Protein AF-A0A352XVB6-F1 (afdb_monomer_lite)

Radius of gyration: 18.75 Å; chains: 1; bounding box: 50×29×61 Å

Sequence (174 aa):
WRYYAEIPQTPYGTTSLSALDHIRHLFYKETRVEVLGLPGGLDIWLFRDTEKLVEWAVSARDDYNPQGTNANQMRILFMSILDYLDGAPNVHLDVPNGPTYADKTSSKVALLSVDPAQQQGTELANNPPGYLDHVPLHLNGVIKAPDATPEMRKIAAHIIDELNNSSKWLKEAR

pLDDT: mean 86.87, std 14.23, range [38.25, 98.56]

Secondary structure (DSSP, 8-state):
---------S-STTTS--HHHHHHHHHT--HHHHTTT--S-HHHHHHHHHHHHHHHHHHHHHT--TT---HHHHHHHHHHHHHHHS-TTTGGGTSTTPPP-S-TTGGGS-SSPPPGGG--S--TTTSPPPHHHHHHHHHHHHHH-TT--HHHHHHHHHHHHHHHHHHHHHHHH-

Structure (mmCIF, N/CA/C/O backbone):
data_AF-A0A352XVB6-F1
#
_entry.id   AF-A0A352XVB6-F1
#
loop_
_atom_site.group_PDB
_atom_site.id
_atom_site.type_symbol
_atom_site.label_atom_id
_atom_site.label_alt_id
_atom_site.label_comp_id
_atom_site.label_asym_id
_atom_site.label_entity_id
_atom_site.label_seq_id
_atom_site.pdbx_PDB_ins_code
_atom_site.Cartn_x
_atom_site.Cartn_y
_atom_site.Cartn_z
_atom_site.occupancy
_atom_site.B_iso_or_equiv
_atom_site.auth_seq_id
_atom_site.auth_comp_id
_atom_site.auth_asym_id
_atom_site.auth_atom_id
_atom_site.pdbx_PDB_model_num
ATOM 1 N N . TRP A 1 1 ? 3.285 7.828 39.007 1.00 47.78 1 TRP A N 1
ATOM 2 C CA . TRP A 1 1 ? 2.246 7.533 38.005 1.00 47.78 1 TRP A CA 1
ATOM 3 C C . TRP A 1 1 ? 2.481 6.104 37.532 1.00 47.78 1 TRP A C 1
ATOM 5 O O . TRP A 1 1 ? 3.597 5.795 37.143 1.00 47.78 1 TRP A O 1
ATOM 15 N N . ARG A 1 2 ? 1.511 5.195 37.685 1.00 38.25 2 ARG A N 1
ATOM 16 C CA . ARG A 1 2 ? 1.589 3.858 37.075 1.00 38.25 2 ARG A CA 1
ATOM 17 C C . ARG A 1 2 ? 0.747 3.920 35.812 1.00 38.25 2 ARG A C 1
ATOM 19 O O . ARG A 1 2 ? -0.444 4.193 35.900 1.00 38.25 2 ARG A O 1
ATOM 26 N N . TYR A 1 3 ? 1.391 3.763 34.664 1.00 39.78 3 TYR A N 1
ATOM 27 C CA . TYR A 1 3 ? 0.713 3.682 33.380 1.00 39.78 3 TYR A CA 1
ATOM 28 C C . TYR A 1 3 ? -0.066 2.361 33.365 1.00 39.78 3 TYR A C 1
ATOM 30 O O . TYR A 1 3 ? 0.535 1.290 33.343 1.00 39.78 3 TYR A O 1
ATOM 38 N N . TYR A 1 4 ? -1.388 2.435 33.498 1.00 45.59 4 TYR A N 1
ATOM 39 C CA . TYR A 1 4 ? -2.275 1.290 33.333 1.00 45.59 4 TYR A CA 1
ATOM 40 C C . TYR A 1 4 ? -2.768 1.320 31.889 1.00 45.59 4 TYR A C 1
ATOM 42 O O . TYR A 1 4 ? -3.632 2.120 31.545 1.00 45.59 4 TYR A O 1
ATOM 50 N N . ALA A 1 5 ? -2.148 0.510 31.035 1.00 53.84 5 ALA A N 1
ATOM 51 C CA . ALA A 1 5 ? -2.620 0.264 29.681 1.00 53.84 5 ALA A CA 1
ATOM 52 C C . ALA A 1 5 ? -3.276 -1.118 29.672 1.00 53.84 5 ALA A C 1
ATOM 54 O O . ALA A 1 5 ? -2.617 -2.125 29.434 1.00 53.84 5 ALA A O 1
ATOM 55 N N . GLU A 1 6 ? -4.565 -1.174 29.993 1.00 56.84 6 GLU A N 1
ATOM 56 C CA . GLU A 1 6 ? -5.370 -2.350 29.679 1.00 56.84 6 GLU A CA 1
ATOM 57 C C . GLU A 1 6 ? -6.013 -2.103 28.323 1.00 56.84 6 GLU A C 1
ATOM 59 O O . GLU A 1 6 ? -6.775 -1.154 28.144 1.00 56.84 6 GLU A O 1
ATOM 64 N N . ILE A 1 7 ? -5.637 -2.924 27.346 1.00 57.59 7 ILE A N 1
ATOM 65 C CA . ILE A 1 7 ? -6.259 -2.899 26.031 1.00 57.59 7 ILE A CA 1
ATOM 66 C C . ILE A 1 7 ? -7.478 -3.830 26.111 1.00 57.59 7 ILE A C 1
ATOM 68 O O . ILE A 1 7 ? -7.277 -5.031 26.337 1.00 57.59 7 ILE A O 1
ATOM 72 N N . PRO A 1 8 ? -8.714 -3.319 25.954 1.00 54.12 8 PRO A N 1
ATOM 73 C CA . PRO A 1 8 ? -9.925 -4.127 26.060 1.00 54.12 8 PRO A CA 1
ATOM 74 C C . PRO A 1 8 ? -9.856 -5.345 25.133 1.00 54.12 8 PRO A C 1
ATOM 76 O O . PRO A 1 8 ? -9.646 -5.208 23.933 1.00 54.12 8 PRO A O 1
ATOM 79 N N . GLN A 1 9 ? -9.986 -6.551 25.692 1.00 60.88 9 GLN A N 1
ATOM 80 C CA . GLN A 1 9 ? -9.955 -7.803 24.918 1.00 60.88 9 GLN A CA 1
ATOM 81 C C . GLN A 1 9 ? -11.340 -8.224 24.412 1.00 60.88 9 GLN A C 1
ATOM 83 O O . GLN A 1 9 ? -11.444 -9.135 23.594 1.00 60.88 9 GLN A O 1
ATOM 88 N N . THR A 1 10 ? -12.403 -7.601 24.920 1.00 56.62 10 THR A N 1
ATOM 89 C CA . THR A 1 10 ? -13.786 -7.907 24.560 1.00 56.62 10 THR A CA 1
ATOM 90 C C . THR A 1 10 ? -14.202 -7.141 23.301 1.00 56.62 10 THR A C 1
ATOM 92 O O . THR A 1 10 ? -14.184 -5.909 23.321 1.00 56.62 10 THR A O 1
ATOM 95 N N . PRO A 1 11 ? -14.634 -7.836 22.230 1.00 55.09 11 PRO A N 1
ATOM 96 C CA . PRO A 1 11 ? -15.257 -7.198 21.074 1.00 55.09 11 PRO A CA 1
ATOM 97 C C . PRO A 1 11 ? -16.447 -6.331 21.506 1.00 55.09 11 PRO A C 1
ATOM 99 O O . PRO A 1 11 ? -17.237 -6.738 22.366 1.00 55.09 11 PRO A O 1
ATOM 102 N N . TYR A 1 12 ? -16.593 -5.141 20.921 1.00 48.66 12 TYR A N 1
ATOM 103 C CA . TYR A 1 12 ? -17.730 -4.272 21.217 1.00 48.66 12 TYR A CA 1
ATOM 104 C C . TYR A 1 12 ? -18.937 -4.648 20.349 1.00 48.66 12 TYR A C 1
ATOM 106 O O . TYR A 1 12 ? -19.027 -4.284 19.177 1.00 48.66 12 TYR A O 1
ATOM 114 N N . GLY A 1 13 ? -19.900 -5.349 20.949 1.00 53.19 13 GLY A N 1
ATOM 115 C CA . GLY A 1 13 ? -21.144 -5.732 20.278 1.00 53.19 13 GLY A CA 1
ATOM 116 C C . GLY A 1 13 ? -20.956 -6.791 19.186 1.00 53.19 13 GLY A C 1
ATOM 117 O O . GLY A 1 13 ? -19.868 -7.304 18.949 1.00 53.19 13 GLY A O 1
ATOM 118 N N . THR A 1 14 ? -22.054 -7.168 18.534 1.00 54.41 14 THR A N 1
ATOM 119 C CA . THR A 1 14 ? -22.102 -8.317 17.612 1.00 54.41 14 THR A CA 1
ATOM 120 C C . THR A 1 14 ? -21.845 -7.960 16.145 1.00 54.41 14 THR A C 1
ATOM 122 O O . THR A 1 14 ? -21.921 -8.842 15.295 1.00 54.41 14 THR A O 1
ATOM 125 N N . THR A 1 15 ? -21.566 -6.692 15.818 1.00 60.06 15 THR A N 1
ATOM 126 C CA . THR A 1 15 ? -21.505 -6.227 14.415 1.00 60.06 15 THR A CA 1
ATOM 127 C C . THR A 1 15 ? -20.365 -5.263 14.068 1.00 60.06 15 THR A C 1
ATOM 129 O O . THR A 1 15 ? -20.141 -5.039 12.882 1.00 60.06 15 THR A O 1
ATOM 132 N N . SER A 1 16 ? -19.630 -4.693 15.031 1.00 68.00 16 SER A N 1
ATOM 133 C CA . SER A 1 16 ? -18.541 -3.732 14.761 1.00 68.00 16 SER A CA 1
ATOM 134 C C . SER A 1 16 ? -17.246 -4.126 15.468 1.00 68.00 16 SER A C 1
ATOM 136 O O . SER A 1 16 ? -17.265 -4.417 16.659 1.00 68.00 16 SER A O 1
ATOM 138 N N . LEU A 1 17 ? -16.129 -4.108 14.739 1.00 84.81 17 LEU A N 1
ATOM 139 C CA . LEU A 1 17 ? -14.789 -4.344 15.285 1.00 84.81 17 LEU A CA 1
ATOM 140 C C . LEU A 1 17 ? -14.426 -3.284 16.344 1.00 84.81 17 LEU A C 1
ATOM 142 O O . LEU A 1 17 ? -14.809 -2.118 16.221 1.00 84.81 17 LEU A O 1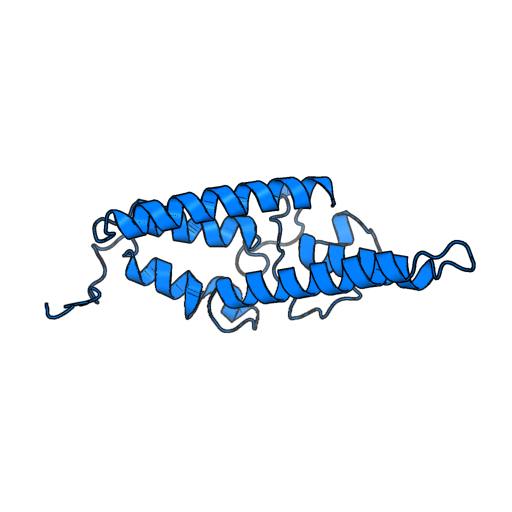
ATOM 146 N N . SER A 1 18 ? -13.683 -3.688 17.378 1.00 89.12 18 SER A N 1
ATOM 147 C CA . SER A 1 18 ? -13.113 -2.759 18.366 1.00 89.12 18 SER A CA 1
ATOM 148 C C . SER A 1 18 ? -11.934 -1.971 17.785 1.00 89.12 18 SER A C 1
ATOM 150 O O . SER A 1 18 ? -11.375 -2.335 16.743 1.00 89.12 18 SER A O 1
ATOM 152 N N . ALA A 1 19 ? -11.492 -0.917 18.481 1.00 90.62 19 ALA A N 1
ATOM 153 C CA . ALA A 1 19 ? -10.259 -0.221 18.117 1.00 90.62 19 ALA A CA 1
ATOM 154 C C . ALA A 1 19 ? -9.062 -1.189 18.092 1.00 90.62 19 ALA A C 1
ATOM 156 O O . ALA A 1 19 ? -8.231 -1.127 17.185 1.00 90.62 19 ALA A O 1
ATOM 157 N N . LEU A 1 20 ? -9.001 -2.121 19.053 1.00 89.44 20 LEU A N 1
ATOM 158 C CA . LEU A 1 20 ? -7.954 -3.139 19.112 1.00 89.44 20 LEU A CA 1
ATOM 159 C C . LEU A 1 20 ? -7.990 -4.081 17.907 1.00 89.44 20 LEU A C 1
ATOM 161 O O . LEU A 1 20 ? -6.937 -4.408 17.365 1.00 89.44 20 LEU A O 1
ATOM 165 N N . ASP A 1 21 ? -9.171 -4.516 17.478 1.00 89.94 21 ASP A N 1
ATOM 166 C CA . ASP A 1 21 ? -9.282 -5.405 16.321 1.00 89.94 21 ASP A CA 1
ATOM 167 C C . ASP A 1 21 ? -8.751 -4.712 15.064 1.00 89.94 21 ASP A C 1
ATOM 169 O O . ASP A 1 21 ? -7.906 -5.268 14.364 1.00 89.94 21 ASP A O 1
ATOM 173 N N . HIS A 1 22 ? -9.132 -3.452 14.830 1.00 93.38 22 HIS A N 1
ATOM 174 C CA . HIS A 1 22 ? -8.572 -2.663 13.731 1.00 93.38 22 HIS A CA 1
ATOM 175 C C . HIS A 1 22 ? -7.045 -2.507 13.825 1.00 93.38 22 HIS A C 1
ATOM 177 O O . HIS A 1 22 ? -6.359 -2.664 12.819 1.00 93.38 22 HIS A O 1
ATOM 183 N N . ILE A 1 23 ? -6.493 -2.265 15.019 1.00 93.94 23 ILE A N 1
ATOM 184 C CA . ILE A 1 23 ? -5.037 -2.192 15.239 1.00 93.94 23 ILE A CA 1
ATOM 185 C C . ILE A 1 23 ? -4.361 -3.548 14.961 1.00 93.94 23 ILE A C 1
ATOM 187 O O . ILE A 1 23 ? -3.272 -3.588 14.393 1.00 93.94 23 ILE A O 1
ATOM 191 N N . ARG A 1 24 ? -4.995 -4.676 15.299 1.00 92.81 24 ARG A N 1
ATOM 192 C CA . ARG A 1 24 ? -4.469 -6.017 14.986 1.00 92.81 24 ARG A CA 1
ATOM 193 C C . ARG A 1 24 ? -4.425 -6.286 13.486 1.00 92.81 24 ARG A C 1
ATOM 195 O O . ARG A 1 24 ? -3.444 -6.861 13.024 1.00 92.81 24 ARG A O 1
ATOM 202 N N . HIS A 1 25 ? -5.431 -5.849 12.736 1.00 93.44 25 HIS A N 1
ATOM 203 C CA . HIS A 1 25 ? -5.405 -5.905 11.273 1.00 93.44 25 HIS A CA 1
ATOM 204 C C . HIS A 1 25 ? -4.253 -5.066 10.695 1.00 93.44 25 HIS A C 1
ATOM 206 O O . HIS A 1 25 ? -3.550 -5.504 9.786 1.00 93.44 25 HIS A O 1
ATOM 212 N N . LEU A 1 26 ? -3.993 -3.893 11.281 1.00 95.94 26 LEU A N 1
ATOM 213 C CA . LEU A 1 26 ? -2.891 -3.032 10.857 1.00 95.94 26 LEU A CA 1
ATOM 214 C C . LEU A 1 26 ? -1.511 -3.642 11.120 1.00 95.94 26 LEU A C 1
ATOM 216 O O . LEU A 1 26 ? -0.693 -3.581 10.216 1.00 95.94 26 LEU A O 1
ATOM 220 N N . PHE A 1 27 ? -1.265 -4.240 12.294 1.00 94.81 27 PHE A N 1
ATOM 221 C CA . PHE A 1 27 ? 0.096 -4.593 12.746 1.00 94.81 27 PHE A CA 1
ATOM 222 C C . PHE A 1 27 ? 0.394 -6.090 12.920 1.00 94.81 27 PHE A C 1
ATOM 224 O O . PHE A 1 27 ? 1.555 -6.482 13.005 1.00 94.81 27 PHE A O 1
ATOM 231 N N . TYR A 1 28 ? -0.623 -6.944 13.059 1.00 90.50 28 TYR A N 1
ATOM 232 C CA . TYR A 1 28 ? -0.426 -8.349 13.440 1.00 90.50 28 TYR A CA 1
ATOM 233 C C . TYR A 1 28 ? -0.891 -9.331 12.373 1.00 90.50 28 TYR A C 1
ATOM 235 O O . TYR A 1 28 ? -0.112 -10.180 11.942 1.00 90.50 28 TYR A O 1
ATOM 243 N N . LYS A 1 29 ? -2.164 -9.260 11.983 1.00 88.06 29 LYS A N 1
ATOM 244 C CA . LYS A 1 29 ? -2.762 -10.230 11.069 1.00 88.06 29 LYS A CA 1
ATOM 245 C C . LYS A 1 29 ? -3.937 -9.615 10.335 1.00 88.06 29 LYS A C 1
ATOM 247 O O . LYS A 1 29 ? -5.015 -9.460 10.906 1.00 88.06 29 LYS A O 1
ATOM 252 N N . GLU A 1 30 ? -3.731 -9.342 9.054 1.00 90.12 30 GLU A N 1
ATOM 253 C CA . GLU A 1 30 ? -4.810 -9.040 8.126 1.00 90.12 30 GLU A CA 1
ATOM 254 C C . GLU A 1 30 ? -5.198 -10.293 7.334 1.00 90.12 30 GLU A C 1
ATOM 256 O O . GLU A 1 30 ? -4.446 -10.815 6.511 1.00 90.12 30 GLU A O 1
ATOM 261 N N . THR A 1 31 ? -6.422 -10.760 7.563 1.00 84.62 31 THR A N 1
ATOM 262 C CA . THR A 1 31 ? -6.956 -11.983 6.955 1.00 84.62 31 THR A CA 1
ATOM 263 C C . THR A 1 31 ? -7.011 -11.947 5.428 1.00 84.62 31 THR A C 1
ATOM 265 O O . THR A 1 31 ? -6.819 -12.979 4.791 1.00 84.62 31 THR A O 1
ATOM 268 N N . ARG A 1 32 ? -7.240 -10.777 4.822 1.00 81.31 32 ARG A N 1
ATOM 269 C CA . ARG A 1 32 ? -7.372 -10.620 3.366 1.00 81.31 32 ARG A CA 1
ATOM 270 C C . ARG A 1 32 ? -6.049 -10.718 2.617 1.00 81.31 32 ARG A C 1
ATOM 272 O O . ARG A 1 32 ? -6.059 -11.097 1.454 1.00 81.31 32 ARG A O 1
ATOM 279 N N . VAL A 1 33 ? -4.929 -10.380 3.254 1.00 84.12 33 VAL A N 1
ATOM 280 C CA . VAL A 1 33 ? -3.601 -10.489 2.625 1.00 84.12 33 VAL A CA 1
ATOM 281 C C . VAL A 1 33 ? -2.924 -11.812 2.985 1.00 84.12 33 VAL A C 1
ATOM 283 O O . VAL A 1 33 ? -2.245 -12.406 2.151 1.00 84.12 33 VAL A O 1
ATOM 286 N N . GLU A 1 34 ? -3.197 -12.365 4.169 1.00 82.75 34 GLU A N 1
ATOM 287 C CA . GLU A 1 34 ? -2.646 -13.661 4.581 1.00 82.75 34 GLU A CA 1
ATOM 288 C C . GLU A 1 34 ? -3.055 -14.800 3.635 1.00 82.75 34 GLU A C 1
ATOM 290 O O . GLU A 1 34 ? -2.213 -15.620 3.266 1.00 82.75 34 GLU A O 1
ATOM 295 N N . VAL A 1 35 ? -4.312 -14.818 3.168 1.00 82.81 35 VAL A N 1
ATOM 296 C CA . VAL A 1 35 ? -4.794 -15.810 2.183 1.00 82.81 35 VAL A CA 1
ATOM 297 C C . VAL A 1 35 ? -4.048 -15.746 0.845 1.00 82.81 35 VAL A C 1
ATOM 299 O O . VAL A 1 35 ? -4.040 -16.725 0.101 1.00 82.81 35 VAL A O 1
ATOM 302 N N . LEU A 1 36 ? -3.362 -14.635 0.558 1.00 85.88 36 LEU A N 1
ATOM 303 C CA . LEU A 1 36 ? -2.536 -14.445 -0.638 1.00 85.88 36 LEU A CA 1
ATOM 304 C C . LEU A 1 36 ? -1.082 -14.904 -0.446 1.00 85.88 36 LEU A C 1
ATOM 306 O O . LEU A 1 36 ? -0.284 -14.837 -1.389 1.00 85.88 36 LEU A O 1
ATOM 310 N N . GLY A 1 37 ? -0.740 -15.407 0.745 1.00 88.81 37 GLY A N 1
ATOM 311 C CA . GLY A 1 37 ? 0.622 -15.767 1.135 1.00 88.81 37 GLY A CA 1
ATOM 312 C C . GLY A 1 37 ? 1.427 -14.590 1.688 1.00 88.81 37 GLY A C 1
ATOM 313 O O . GLY A 1 37 ? 2.653 -14.666 1.718 1.00 88.81 37 GLY A O 1
ATOM 314 N N . LEU A 1 38 ? 0.754 -13.517 2.117 1.00 91.44 38 LEU A N 1
ATOM 315 C CA . LEU A 1 38 ? 1.363 -12.311 2.676 1.00 91.44 38 LEU A CA 1
ATOM 316 C C . LEU A 1 38 ? 1.089 -12.253 4.189 1.00 91.44 38 LEU A C 1
ATOM 318 O O 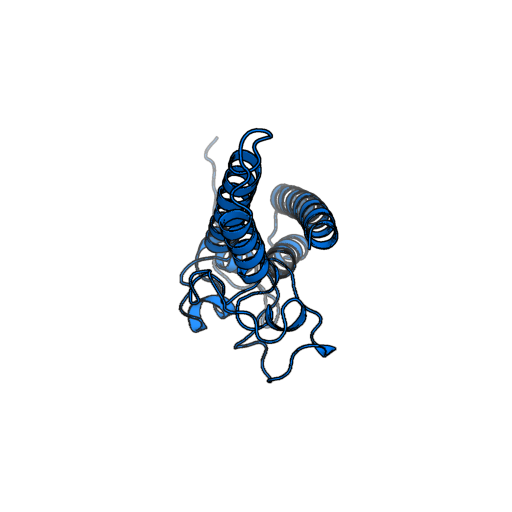. LEU A 1 38 ? 0.109 -11.645 4.615 1.00 91.44 38 LEU A O 1
ATOM 322 N N . PRO A 1 39 ? 1.890 -12.931 5.033 1.00 92.06 39 PRO A N 1
ATOM 323 C CA . PRO A 1 39 ? 1.649 -12.960 6.473 1.00 92.06 39 PRO A CA 1
ATOM 324 C C . PRO A 1 39 ? 1.875 -11.590 7.122 1.00 92.06 39 PRO A C 1
ATOM 326 O O . PRO A 1 39 ? 2.704 -10.805 6.660 1.00 92.06 39 PRO A O 1
ATOM 329 N N . GLY A 1 40 ? 1.204 -11.349 8.249 1.00 92.06 40 GLY A N 1
ATOM 330 C CA . GLY A 1 40 ? 1.385 -10.149 9.066 1.00 92.06 40 GLY A CA 1
ATOM 331 C C . GLY A 1 40 ? 0.247 -9.134 8.951 1.00 92.06 40 GLY A C 1
ATOM 332 O O . GLY A 1 40 ? -0.836 -9.437 8.441 1.00 92.06 40 GLY A O 1
ATOM 333 N N . GLY A 1 41 ? 0.493 -7.936 9.479 1.00 93.94 41 GLY A N 1
ATOM 334 C CA . GLY A 1 41 ? -0.383 -6.780 9.328 1.00 93.94 41 GLY A CA 1
ATOM 335 C C . GLY A 1 41 ? -0.204 -6.070 7.986 1.00 93.94 41 GLY A C 1
ATOM 336 O O . GLY A 1 41 ? 0.726 -6.347 7.223 1.00 93.94 41 GLY A O 1
ATOM 337 N N . LEU A 1 42 ? -1.111 -5.138 7.703 1.00 96.31 42 LEU A N 1
ATOM 338 C CA . LEU A 1 42 ? -1.038 -4.274 6.523 1.00 96.31 42 LEU A CA 1
ATOM 339 C C . LEU A 1 42 ? 0.194 -3.353 6.524 1.00 96.31 42 LEU A C 1
ATOM 341 O O . LEU A 1 42 ? 0.691 -3.012 5.453 1.00 96.31 42 LEU A O 1
ATOM 345 N N . ASP A 1 43 ? 0.688 -2.956 7.698 1.00 95.88 43 ASP A N 1
ATOM 346 C CA . ASP A 1 43 ? 1.820 -2.038 7.850 1.00 95.88 43 ASP A CA 1
ATOM 347 C C . ASP A 1 43 ? 3.121 -2.594 7.254 1.00 95.88 43 ASP A C 1
ATOM 349 O O . ASP A 1 43 ? 3.843 -1.873 6.567 1.00 95.88 43 ASP A O 1
ATOM 353 N N . ILE A 1 44 ? 3.388 -3.887 7.461 1.00 95.62 44 ILE A N 1
ATOM 354 C CA . ILE A 1 44 ? 4.587 -4.575 6.974 1.00 95.62 44 ILE A CA 1
ATOM 355 C C . ILE A 1 44 ? 4.673 -4.484 5.453 1.00 95.62 44 ILE A C 1
ATOM 357 O O . ILE A 1 44 ? 5.740 -4.200 4.908 1.00 95.62 44 ILE A O 1
ATOM 361 N N . TRP A 1 45 ? 3.560 -4.739 4.770 1.00 95.62 45 TRP A N 1
ATOM 362 C CA . TRP A 1 45 ? 3.526 -4.775 3.313 1.00 95.62 45 TRP A CA 1
ATOM 363 C C . TRP A 1 45 ? 3.480 -3.379 2.712 1.00 95.62 45 TRP A C 1
ATOM 365 O O . TRP A 1 45 ? 4.278 -3.092 1.829 1.00 95.62 45 TRP A O 1
ATOM 375 N N . LEU A 1 46 ? 2.685 -2.462 3.277 1.00 96.69 46 LEU A N 1
ATOM 376 C CA . LEU A 1 46 ? 2.737 -1.053 2.883 1.00 96.69 46 LEU A CA 1
ATOM 377 C C . LEU A 1 46 ? 4.171 -0.501 2.969 1.00 96.69 46 LEU A C 1
ATOM 379 O O . LEU A 1 46 ? 4.633 0.169 2.045 1.00 96.69 46 LEU A O 1
ATOM 383 N N . PHE A 1 47 ? 4.888 -0.800 4.057 1.00 96.44 47 PHE A N 1
ATOM 384 C CA . PHE A 1 47 ? 6.271 -0.364 4.240 1.00 96.44 47 PHE A CA 1
ATOM 385 C C . PHE A 1 47 ? 7.222 -0.995 3.215 1.00 96.44 47 PHE A C 1
ATOM 387 O O . PHE A 1 47 ? 7.952 -0.270 2.543 1.00 96.44 47 PHE A O 1
ATOM 394 N N . ARG A 1 48 ? 7.200 -2.327 3.064 1.00 96.00 48 ARG A N 1
ATOM 395 C CA . ARG A 1 48 ? 8.088 -3.055 2.136 1.00 96.00 48 ARG A CA 1
ATOM 396 C C . ARG A 1 48 ? 7.886 -2.643 0.684 1.00 96.00 48 ARG A C 1
ATOM 398 O O . ARG A 1 48 ? 8.857 -2.469 -0.048 1.00 96.00 48 ARG A O 1
ATOM 405 N N . ASP A 1 49 ? 6.640 -2.468 0.276 1.00 96.06 49 ASP A N 1
ATOM 406 C CA . ASP A 1 49 ? 6.293 -2.094 -1.089 1.00 96.06 49 ASP A CA 1
ATOM 407 C C . ASP A 1 49 ? 6.748 -0.660 -1.374 1.00 96.06 49 ASP A C 1
ATOM 409 O O . ASP A 1 49 ? 7.370 -0.387 -2.400 1.00 96.06 49 ASP A O 1
ATOM 413 N N . THR A 1 50 ? 6.544 0.246 -0.412 1.00 96.19 50 THR A N 1
ATOM 414 C CA . THR A 1 50 ? 7.058 1.621 -0.493 1.00 96.19 50 THR A CA 1
ATOM 415 C C . THR A 1 50 ? 8.588 1.647 -0.566 1.00 96.19 50 THR A C 1
ATOM 417 O O . THR A 1 50 ? 9.152 2.401 -1.358 1.00 96.19 50 THR A O 1
ATOM 420 N N . GLU A 1 51 ? 9.278 0.809 0.215 1.00 97.12 51 GLU A N 1
ATOM 421 C CA . GLU A 1 51 ? 10.740 0.682 0.177 1.00 97.12 51 GLU A CA 1
ATOM 422 C C . GLU A 1 51 ? 11.229 0.254 -1.215 1.00 97.12 51 GLU A C 1
ATOM 424 O O . GLU A 1 51 ? 12.167 0.854 -1.745 1.00 97.12 51 GLU A O 1
ATOM 429 N N . LYS A 1 52 ? 10.549 -0.706 -1.858 1.00 96.69 52 LYS A N 1
ATOM 430 C CA . LYS A 1 52 ? 10.874 -1.140 -3.227 1.00 96.69 52 LYS A CA 1
ATOM 431 C C . LYS A 1 52 ? 10.656 -0.064 -4.276 1.00 96.69 52 LYS A C 1
ATOM 433 O O . LYS A 1 52 ? 11.516 0.119 -5.139 1.00 96.69 52 LYS A O 1
ATOM 438 N N . LEU A 1 53 ? 9.567 0.694 -4.176 1.00 96.31 53 LEU A N 1
ATOM 439 C CA . LEU A 1 53 ? 9.337 1.844 -5.048 1.00 96.31 53 LEU A CA 1
ATOM 440 C C . LEU A 1 53 ? 10.475 2.863 -4.948 1.00 96.31 53 LEU A C 1
ATOM 442 O O . LEU A 1 53 ? 10.989 3.309 -5.974 1.00 96.31 53 LEU A O 1
ATOM 446 N N . VAL A 1 54 ? 10.894 3.209 -3.728 1.00 96.88 54 VAL A N 1
ATOM 447 C CA . VAL A 1 54 ? 11.988 4.166 -3.507 1.00 96.88 54 VAL A CA 1
ATOM 448 C C . VAL A 1 54 ? 13.315 3.617 -4.031 1.00 96.88 54 VAL A C 1
ATOM 450 O O . VAL A 1 54 ? 14.029 4.339 -4.726 1.00 96.88 54 VAL A O 1
ATOM 453 N N . GLU A 1 55 ? 13.633 2.349 -3.755 1.00 97.31 55 GLU A N 1
ATOM 454 C CA . GLU A 1 55 ? 14.842 1.672 -4.243 1.00 97.31 55 GLU A CA 1
ATOM 455 C C . GLU A 1 55 ? 14.957 1.763 -5.772 1.00 97.31 55 GLU A C 1
ATOM 457 O O . GLU A 1 55 ? 15.989 2.180 -6.310 1.00 97.31 55 GLU A O 1
ATOM 462 N N . TRP A 1 56 ? 13.884 1.424 -6.487 1.00 97.12 56 TRP A N 1
ATOM 463 C CA . TRP A 1 56 ? 13.883 1.420 -7.947 1.00 97.12 56 TRP A CA 1
ATOM 464 C C . TRP A 1 56 ? 13.796 2.811 -8.555 1.00 97.12 56 TRP A C 1
ATOM 466 O O . TRP A 1 56 ? 14.452 3.054 -9.566 1.00 97.12 56 TRP A O 1
ATOM 476 N N . ALA A 1 57 ? 13.065 3.741 -7.940 1.00 96.00 57 ALA A N 1
ATOM 477 C CA . ALA A 1 57 ? 13.019 5.125 -8.400 1.00 96.00 57 ALA A CA 1
ATOM 478 C C . ALA A 1 57 ? 14.396 5.797 -8.287 1.00 96.00 57 ALA A C 1
ATOM 48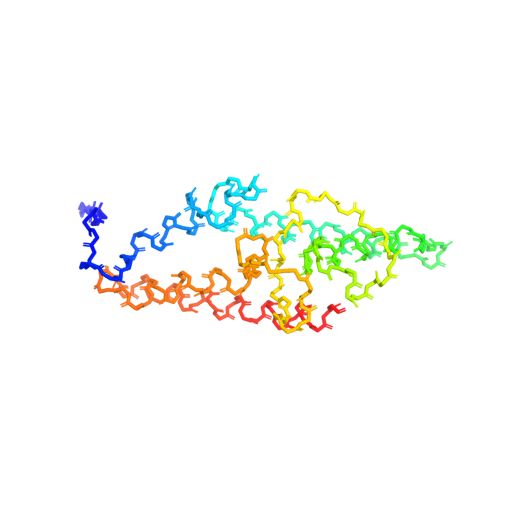0 O O . ALA A 1 57 ? 14.839 6.471 -9.219 1.00 96.00 57 ALA A O 1
ATOM 481 N N . VAL A 1 58 ? 15.102 5.573 -7.173 1.00 96.12 58 VAL A N 1
ATOM 482 C CA . VAL A 1 58 ? 16.478 6.051 -6.979 1.00 96.12 58 VAL A CA 1
ATOM 483 C C . VAL A 1 58 ? 17.419 5.400 -7.988 1.00 96.12 58 VAL A C 1
ATOM 485 O O . VAL A 1 58 ? 18.162 6.111 -8.657 1.00 96.12 58 VAL A O 1
ATOM 488 N N . SER A 1 59 ? 17.333 4.080 -8.164 1.00 95.75 59 SER A N 1
ATOM 489 C CA . SER A 1 59 ? 18.173 3.362 -9.129 1.00 95.75 59 SER A CA 1
ATOM 490 C C . SER A 1 59 ? 17.947 3.852 -10.565 1.00 95.75 59 SER A C 1
ATOM 492 O O . SER A 1 59 ? 18.904 4.112 -11.286 1.00 95.75 59 SER A O 1
ATOM 494 N N . ALA A 1 60 ? 16.690 4.061 -10.974 1.00 94.50 60 ALA A N 1
ATOM 495 C CA . ALA A 1 60 ? 16.353 4.535 -12.316 1.00 94.50 60 ALA A CA 1
ATOM 496 C C . ALA A 1 60 ? 16.835 5.971 -12.557 1.00 94.50 60 ALA A C 1
ATOM 498 O O . ALA A 1 60 ? 17.287 6.298 -13.653 1.00 94.50 60 ALA A O 1
ATOM 499 N N . ARG A 1 61 ? 16.756 6.829 -11.532 1.00 93.00 61 ARG A N 1
ATOM 500 C CA . ARG A 1 61 ? 17.326 8.180 -11.576 1.00 93.00 61 ARG A CA 1
ATOM 501 C C . ARG A 1 61 ? 18.843 8.130 -11.734 1.00 93.00 61 ARG A C 1
ATOM 503 O O . ARG A 1 61 ? 19.384 8.900 -12.519 1.00 93.00 61 ARG A O 1
ATOM 510 N N . ASP A 1 62 ? 19.517 7.257 -10.996 1.00 91.62 62 ASP A N 1
ATOM 511 C CA . ASP A 1 62 ? 20.979 7.174 -11.004 1.00 91.62 62 ASP A CA 1
ATOM 512 C C . ASP A 1 62 ? 21.515 6.536 -12.309 1.00 91.62 62 ASP A C 1
ATOM 514 O O . ASP A 1 62 ? 22.612 6.876 -12.752 1.00 91.62 62 ASP A O 1
ATOM 518 N N . ASP A 1 63 ? 20.713 5.701 -12.985 1.00 90.31 63 ASP A N 1
ATOM 519 C CA . ASP A 1 63 ? 20.986 5.169 -14.334 1.00 90.31 63 ASP A CA 1
ATOM 520 C C . ASP A 1 63 ? 20.859 6.219 -15.459 1.00 90.31 63 ASP A C 1
ATOM 522 O O . ASP A 1 63 ? 21.308 5.993 -16.594 1.00 90.31 63 ASP A O 1
ATOM 526 N N . TYR A 1 64 ? 20.258 7.378 -15.173 1.00 89.62 64 TYR A N 1
ATOM 527 C CA . TYR A 1 64 ? 20.211 8.500 -16.101 1.00 89.62 64 TYR A CA 1
ATOM 528 C C . TYR A 1 64 ? 21.515 9.307 -16.037 1.00 89.62 64 TYR A C 1
ATOM 530 O O . TYR A 1 64 ? 21.783 10.047 -15.090 1.00 89.62 64 TYR A O 1
ATOM 538 N N . ASN A 1 65 ? 22.321 9.209 -17.095 1.00 84.19 65 ASN A N 1
ATOM 539 C CA . ASN A 1 65 ? 23.580 9.938 -17.231 1.00 84.19 65 ASN A CA 1
ATOM 540 C C . ASN A 1 65 ? 23.725 10.513 -18.655 1.00 84.19 65 ASN A C 1
ATOM 542 O O . ASN A 1 65 ? 23.571 9.762 -19.628 1.00 84.19 65 ASN A O 1
ATOM 546 N N . PRO A 1 66 ? 24.101 11.803 -18.807 1.00 76.00 66 PRO A N 1
ATOM 547 C CA . PRO A 1 66 ? 24.425 12.415 -20.100 1.00 76.00 66 PRO A CA 1
ATOM 548 C C . PRO A 1 66 ? 25.479 11.673 -20.936 1.00 76.00 66 PRO A C 1
ATOM 550 O O . PRO A 1 66 ? 25.517 11.833 -22.152 1.00 76.00 66 PRO A O 1
ATOM 553 N N . GLN A 1 67 ? 26.349 10.880 -20.304 1.00 79.88 67 GLN A N 1
ATOM 554 C CA . GLN A 1 67 ? 27.432 10.147 -20.972 1.00 79.88 67 GLN A CA 1
ATOM 555 C C . GLN A 1 67 ? 27.026 8.745 -21.458 1.00 79.88 67 GLN A C 1
ATOM 557 O O . GLN A 1 67 ? 27.791 8.100 -22.172 1.00 79.88 67 GLN A O 1
ATOM 562 N N . GLY A 1 68 ? 25.834 8.272 -21.090 1.00 76.69 68 GLY A N 1
ATOM 563 C CA . GLY A 1 68 ? 25.322 6.958 -21.470 1.00 76.69 68 GLY A CA 1
ATOM 564 C C . GLY A 1 68 ? 24.197 6.526 -20.539 1.00 76.69 68 GLY A C 1
ATOM 565 O O . GLY A 1 68 ? 24.451 6.111 -19.415 1.00 76.69 68 GLY A O 1
ATOM 566 N N . THR A 1 69 ? 22.955 6.634 -21.008 1.00 88.31 69 THR A N 1
ATOM 567 C CA . THR A 1 69 ? 21.760 6.210 -20.265 1.00 88.31 69 THR A CA 1
ATOM 568 C C . THR A 1 69 ? 21.469 4.734 -20.531 1.00 88.31 69 THR A C 1
ATOM 570 O O . THR A 1 69 ? 21.336 4.333 -21.691 1.00 88.31 69 THR A O 1
ATOM 573 N N . ASN A 1 70 ? 21.309 3.925 -19.480 1.00 90.75 70 ASN A N 1
ATOM 574 C CA . ASN A 1 70 ? 20.860 2.538 -19.624 1.00 90.75 70 ASN A CA 1
ATOM 575 C C . ASN A 1 70 ? 19.326 2.466 -19.709 1.00 90.75 70 ASN A C 1
ATOM 577 O O . ASN A 1 70 ? 18.638 2.058 -18.775 1.00 90.75 70 ASN A O 1
ATOM 581 N N . ALA A 1 71 ? 18.783 2.863 -20.861 1.00 91.94 71 ALA A N 1
ATOM 582 C CA . ALA A 1 71 ? 17.337 2.965 -21.070 1.00 91.94 71 ALA A CA 1
ATOM 583 C C . ALA A 1 71 ? 16.587 1.636 -20.854 1.00 91.94 71 ALA A C 1
ATOM 585 O O . ALA A 1 71 ? 15.442 1.636 -20.401 1.00 91.94 71 ALA A O 1
ATOM 586 N N . ASN A 1 72 ? 17.230 0.498 -21.141 1.00 93.31 72 ASN A N 1
ATOM 587 C CA . ASN A 1 72 ? 16.632 -0.817 -20.913 1.00 93.31 72 ASN A CA 1
ATOM 588 C C . ASN A 1 72 ? 16.457 -1.105 -19.420 1.00 93.31 72 ASN A C 1
ATOM 590 O O . ASN A 1 72 ? 15.392 -1.568 -19.017 1.00 93.31 72 ASN A O 1
ATOM 594 N N . GLN A 1 73 ? 17.474 -0.806 -18.608 1.00 94.62 73 GLN A N 1
ATOM 595 C CA . GLN A 1 73 ? 17.388 -0.983 -17.161 1.00 94.62 73 GLN A CA 1
ATOM 596 C C . GLN A 1 73 ? 16.342 -0.047 -16.553 1.00 94.62 73 GLN A C 1
ATOM 598 O O . GLN A 1 73 ? 15.489 -0.504 -15.797 1.00 94.62 73 GLN A O 1
ATOM 603 N N . MET A 1 74 ? 16.322 1.225 -16.962 1.00 95.75 74 MET A N 1
ATOM 604 C CA . MET A 1 74 ? 15.297 2.175 -16.517 1.00 95.75 74 MET A CA 1
ATOM 605 C C . MET A 1 74 ? 13.884 1.684 -16.844 1.00 95.75 74 MET A C 1
ATOM 607 O O . MET A 1 74 ? 13.011 1.709 -15.983 1.00 95.75 74 MET A O 1
ATOM 611 N N . ARG A 1 75 ? 13.656 1.171 -18.062 1.00 94.31 75 ARG A N 1
ATOM 612 C CA . ARG A 1 75 ? 12.360 0.595 -18.448 1.00 94.31 75 ARG A CA 1
ATOM 613 C C . ARG A 1 75 ? 11.957 -0.564 -17.534 1.00 94.31 75 ARG A C 1
ATOM 615 O O . ARG A 1 75 ? 10.796 -0.638 -17.149 1.00 94.31 75 ARG A O 1
ATOM 622 N N . ILE A 1 76 ? 12.888 -1.462 -17.201 1.00 95.88 76 ILE A N 1
ATOM 623 C CA . ILE A 1 76 ? 12.626 -2.574 -16.274 1.00 95.88 76 ILE A CA 1
ATOM 624 C C . ILE A 1 76 ? 12.245 -2.030 -14.895 1.00 95.88 76 ILE A C 1
ATOM 626 O O . ILE A 1 76 ? 11.237 -2.456 -14.349 1.00 95.88 76 ILE A O 1
ATOM 630 N N . LEU A 1 77 ? 12.992 -1.058 -14.365 1.00 96.94 77 LEU A N 1
ATOM 631 C CA . LEU A 1 77 ? 12.720 -0.457 -13.056 1.00 96.94 77 LEU A CA 1
ATOM 632 C C . LEU A 1 77 ? 11.354 0.242 -13.008 1.00 96.94 77 LEU A C 1
ATOM 634 O O . LEU A 1 77 ? 10.610 0.048 -12.051 1.00 96.94 77 LEU A O 1
ATOM 638 N N . PHE A 1 78 ? 10.981 0.990 -14.051 1.00 95.50 78 PHE A N 1
ATOM 639 C CA . PHE A 1 78 ? 9.656 1.611 -14.136 1.00 95.50 78 PHE A CA 1
ATOM 640 C C . PHE A 1 78 ? 8.530 0.578 -14.222 1.00 95.50 78 PHE A C 1
ATOM 642 O O . PHE A 1 78 ? 7.507 0.736 -13.565 1.00 95.50 78 PHE A O 1
ATOM 649 N N . MET A 1 79 ? 8.720 -0.511 -14.971 1.00 95.69 79 MET A N 1
ATOM 650 C CA . MET A 1 79 ? 7.727 -1.586 -15.016 1.00 95.69 79 MET A CA 1
ATOM 651 C C . MET A 1 79 ? 7.627 -2.346 -13.687 1.00 95.69 79 MET A C 1
ATOM 653 O O . MET A 1 79 ? 6.521 -2.669 -13.274 1.00 95.69 79 MET A O 1
ATOM 657 N N . SER A 1 80 ? 8.736 -2.555 -12.970 1.00 96.75 80 SER A N 1
ATOM 658 C CA . SER A 1 80 ? 8.705 -3.114 -11.612 1.00 96.75 80 SER A CA 1
ATOM 659 C C . SER A 1 80 ? 7.951 -2.208 -10.631 1.00 96.75 80 SER A C 1
ATOM 661 O O . SER A 1 80 ? 7.234 -2.706 -9.766 1.00 96.75 80 SER A O 1
ATOM 663 N N . ILE A 1 81 ? 8.078 -0.882 -10.766 1.00 97.06 81 ILE A N 1
ATOM 664 C CA . ILE A 1 81 ? 7.286 0.085 -9.989 1.00 97.06 81 ILE A CA 1
ATOM 665 C C . ILE A 1 81 ? 5.792 -0.076 -10.301 1.00 97.06 81 ILE A C 1
ATOM 667 O O . ILE A 1 81 ? 4.994 -0.173 -9.370 1.00 97.06 81 ILE A O 1
ATOM 671 N N . LEU A 1 82 ? 5.414 -0.165 -11.582 1.00 95.69 82 LEU A N 1
ATOM 672 C CA . LEU A 1 82 ? 4.021 -0.394 -11.987 1.00 95.69 82 LEU A CA 1
ATOM 673 C C . LEU A 1 82 ? 3.472 -1.726 -11.458 1.00 95.69 82 LEU A C 1
ATOM 675 O O . LEU A 1 82 ? 2.342 -1.764 -10.976 1.00 95.69 82 LEU A O 1
ATOM 679 N N . ASP A 1 83 ? 4.282 -2.790 -11.450 1.00 95.44 83 ASP A N 1
ATOM 680 C CA . ASP A 1 83 ? 3.884 -4.087 -10.891 1.00 95.44 83 ASP A CA 1
ATOM 681 C C . ASP A 1 83 ? 3.448 -3.981 -9.416 1.00 95.44 83 ASP A C 1
ATOM 683 O O . ASP A 1 83 ? 2.591 -4.746 -8.986 1.00 95.44 83 ASP A O 1
ATOM 687 N N . TYR A 1 84 ? 4.014 -3.053 -8.635 1.00 96.25 84 TYR A N 1
ATOM 688 C CA . TYR A 1 84 ? 3.636 -2.808 -7.235 1.00 96.25 84 TYR A CA 1
ATOM 689 C C . TYR A 1 84 ? 2.539 -1.750 -7.077 1.00 96.25 84 TYR A C 1
ATOM 691 O O . TYR A 1 84 ? 1.696 -1.869 -6.187 1.00 96.25 84 TYR A O 1
ATOM 699 N N . LEU A 1 85 ? 2.526 -0.713 -7.920 1.00 95.69 85 LEU A N 1
ATOM 700 C CA . LEU A 1 85 ? 1.475 0.308 -7.885 1.00 95.69 85 LEU A CA 1
ATOM 701 C C . LEU A 1 85 ? 0.106 -0.289 -8.204 1.00 95.69 85 LEU A C 1
ATOM 703 O O . LEU A 1 85 ? -0.845 0.004 -7.483 1.00 95.69 85 LEU A O 1
ATOM 707 N N . ASP A 1 86 ? 0.045 -1.173 -9.199 1.00 92.31 86 ASP A N 1
ATOM 708 C CA . ASP A 1 86 ? -1.195 -1.787 -9.695 1.00 92.31 86 ASP A CA 1
ATOM 709 C C . ASP A 1 86 ? -1.450 -3.174 -9.122 1.00 92.31 86 ASP A C 1
ATOM 711 O O . ASP A 1 86 ? -2.561 -3.710 -9.192 1.00 92.31 86 ASP A O 1
ATOM 715 N N . GLY A 1 87 ? -0.397 -3.776 -8.581 1.00 91.75 87 GLY A N 1
ATOM 716 C CA . GLY A 1 87 ? -0.332 -5.199 -8.330 1.00 91.75 87 GLY A CA 1
ATOM 717 C C . GLY A 1 87 ? -0.114 -5.989 -9.627 1.00 91.75 87 GLY A C 1
ATOM 718 O O . GLY A 1 87 ? -0.692 -5.703 -10.680 1.00 91.75 87 GLY A O 1
ATOM 719 N N . ALA A 1 88 ? 0.665 -7.065 -9.541 1.00 90.12 88 ALA A N 1
ATOM 720 C CA . ALA A 1 88 ? 0.909 -7.996 -10.638 1.00 90.12 88 ALA A CA 1
ATOM 721 C C . ALA A 1 88 ? -0.371 -8.514 -11.328 1.00 90.12 88 ALA A C 1
ATOM 723 O O . ALA A 1 88 ? -0.322 -8.729 -12.542 1.00 90.12 88 ALA A O 1
ATOM 724 N N . PRO A 1 89 ? -1.517 -8.711 -10.638 1.00 87.56 89 PRO A N 1
ATOM 725 C CA . PRO A 1 89 ? -2.759 -9.075 -11.312 1.00 87.56 89 PRO A CA 1
ATOM 726 C C . PRO A 1 89 ? -3.277 -8.006 -12.282 1.00 87.56 89 PRO A C 1
ATOM 728 O O . PRO A 1 89 ? -3.890 -8.369 -13.283 1.00 87.56 89 PRO A O 1
ATOM 731 N N . ASN A 1 90 ? -3.025 -6.716 -12.031 1.00 89.19 90 ASN A N 1
ATOM 732 C CA . ASN A 1 90 ? -3.664 -5.612 -12.757 1.00 89.19 90 ASN A CA 1
ATOM 733 C C . ASN A 1 90 ? -2.704 -4.784 -13.627 1.00 89.19 90 ASN A C 1
ATOM 735 O O . ASN A 1 90 ? -3.178 -4.042 -14.479 1.00 89.19 90 ASN A O 1
ATOM 739 N N . VAL A 1 91 ? -1.381 -4.946 -13.501 1.00 90.62 91 VAL A N 1
ATOM 740 C CA . VAL A 1 91 ? -0.381 -4.177 -14.281 1.00 90.62 91 VAL A CA 1
ATOM 741 C C . VAL A 1 91 ? -0.574 -4.250 -15.806 1.00 90.62 91 VAL A C 1
ATOM 743 O O . VAL A 1 91 ? -0.187 -3.354 -16.556 1.00 90.62 91 VAL A O 1
ATOM 746 N N . HIS A 1 92 ? -1.219 -5.313 -16.294 1.00 89.56 92 HIS A N 1
ATOM 747 C CA . HIS A 1 92 ? -1.542 -5.492 -17.709 1.00 89.56 92 HIS A CA 1
ATOM 748 C C . HIS A 1 92 ? -2.493 -4.418 -18.268 1.00 89.56 92 HIS A C 1
ATOM 750 O O . HIS A 1 92 ? -2.595 -4.291 -19.488 1.00 89.56 92 HIS A O 1
ATOM 756 N N . LEU A 1 93 ? -3.194 -3.676 -17.403 1.00 87.62 93 LEU A N 1
ATOM 757 C CA . LEU A 1 93 ? -4.047 -2.555 -17.795 1.00 87.62 93 LEU A CA 1
ATOM 758 C C . LEU A 1 93 ? -3.221 -1.384 -18.343 1.00 87.62 93 LEU A C 1
ATOM 760 O O . LEU A 1 93 ? -3.606 -0.794 -19.351 1.00 87.62 93 LEU A O 1
ATOM 764 N N . ASP A 1 94 ? -2.067 -1.107 -17.734 1.00 87.62 94 ASP A N 1
ATOM 765 C CA . ASP A 1 94 ? -1.157 -0.041 -18.163 1.00 87.62 94 ASP A CA 1
ATOM 766 C C . ASP A 1 94 ? -0.123 -0.542 -19.179 1.00 87.62 94 ASP A C 1
ATOM 768 O O . ASP A 1 94 ? 0.269 0.184 -20.096 1.00 87.62 94 ASP A O 1
ATOM 772 N N . VAL A 1 95 ? 0.298 -1.808 -19.062 1.00 90.06 95 VAL A N 1
ATOM 773 C CA . VAL A 1 95 ? 1.264 -2.429 -19.979 1.00 90.06 95 VAL A CA 1
ATOM 774 C C . VAL A 1 95 ? 0.696 -3.710 -20.605 1.00 90.06 95 VAL A C 1
ATOM 776 O O . VAL A 1 95 ? 1.085 -4.823 -20.229 1.00 90.06 95 VAL A O 1
ATOM 779 N N . PRO A 1 96 ? -0.198 -3.594 -21.607 1.00 90.00 96 PRO A N 1
ATOM 780 C CA . PRO A 1 96 ? -0.770 -4.755 -22.277 1.00 90.00 96 PRO A CA 1
ATOM 781 C C . PRO A 1 96 ? 0.314 -5.656 -22.877 1.00 90.00 96 PRO A C 1
ATOM 783 O O . PRO A 1 96 ? 1.172 -5.202 -23.636 1.00 90.00 96 PRO A O 1
ATOM 786 N N . ASN A 1 97 ? 0.255 -6.955 -22.571 1.00 88.38 97 ASN A N 1
ATOM 787 C CA . ASN A 1 97 ? 1.233 -7.972 -22.989 1.00 88.38 97 ASN A CA 1
ATOM 788 C C . ASN A 1 97 ? 2.669 -7.758 -22.460 1.00 88.38 97 ASN A C 1
ATOM 790 O O . ASN A 1 97 ? 3.605 -8.396 -22.946 1.00 88.38 97 ASN A O 1
ATOM 794 N N . GLY A 1 98 ? 2.861 -6.870 -21.480 1.00 86.88 98 GLY A N 1
ATOM 795 C CA . GLY A 1 98 ? 4.142 -6.678 -20.809 1.00 86.88 98 GLY A CA 1
ATOM 796 C C . GLY A 1 98 ? 4.476 -7.827 -19.848 1.00 86.88 98 GLY A C 1
ATOM 797 O O . GLY A 1 98 ? 3.573 -8.447 -19.286 1.00 86.88 98 GLY A O 1
ATOM 798 N N . PRO A 1 99 ? 5.766 -8.139 -19.637 1.00 91.81 99 PRO A N 1
ATOM 799 C CA . PRO A 1 99 ? 6.167 -9.025 -18.550 1.00 91.81 99 PRO A CA 1
ATOM 800 C C . PRO A 1 99 ? 6.042 -8.319 -17.191 1.00 91.81 99 PRO A C 1
ATOM 802 O O . PRO A 1 99 ? 6.319 -7.129 -17.089 1.00 91.81 99 PRO A O 1
ATOM 805 N N . THR A 1 100 ? 5.719 -9.080 -16.147 1.00 92.88 1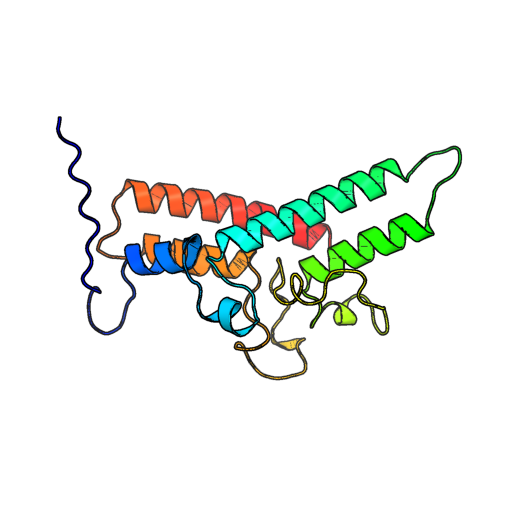00 THR A N 1
ATOM 806 C CA . THR A 1 100 ? 5.928 -8.682 -14.744 1.00 92.88 100 THR A CA 1
ATOM 807 C C . THR A 1 100 ? 7.398 -8.904 -14.387 1.00 92.88 100 THR A C 1
ATOM 809 O O . THR A 1 100 ? 7.898 -10.023 -14.554 1.00 92.88 100 THR A O 1
ATOM 812 N N . TYR A 1 101 ? 8.085 -7.870 -13.908 1.00 95.25 101 TYR A N 1
ATOM 813 C CA . TYR A 1 101 ? 9.494 -7.920 -13.500 1.00 95.25 101 TYR A CA 1
ATOM 814 C C . TYR A 1 101 ? 9.673 -8.033 -11.982 1.00 95.25 101 TYR A C 1
ATOM 816 O O . TYR A 1 101 ? 10.674 -8.590 -11.528 1.00 95.25 101 TYR A O 1
ATOM 824 N N . ALA A 1 102 ? 8.714 -7.536 -11.204 1.00 94.69 102 ALA A N 1
ATOM 825 C CA . ALA A 1 102 ? 8.686 -7.662 -9.753 1.00 94.69 102 ALA A CA 1
ATOM 826 C C . ALA A 1 102 ? 8.443 -9.106 -9.270 1.00 94.69 102 ALA A C 1
ATOM 828 O O . ALA A 1 102 ? 7.963 -9.975 -10.006 1.00 94.69 102 ALA A O 1
ATOM 829 N N . ASP A 1 103 ? 8.722 -9.352 -7.983 1.00 93.31 103 ASP A N 1
ATOM 830 C CA . ASP A 1 103 ? 8.337 -10.599 -7.322 1.00 93.31 103 ASP A CA 1
ATOM 831 C C . ASP A 1 103 ? 6.811 -10.743 -7.288 1.00 93.31 103 ASP A C 1
ATOM 833 O O . ASP A 1 103 ? 6.118 -10.020 -6.576 1.00 93.31 103 ASP A O 1
ATOM 837 N N . LYS A 1 104 ? 6.298 -11.738 -8.015 1.00 88.12 104 LYS A N 1
ATOM 838 C CA . LYS A 1 104 ? 4.859 -11.979 -8.192 1.00 88.12 104 LYS A CA 1
ATOM 839 C C . LYS A 1 104 ? 4.111 -12.338 -6.915 1.00 88.12 104 LYS A C 1
ATOM 841 O O . LYS A 1 104 ? 2.890 -12.425 -6.964 1.00 88.12 104 LYS A O 1
ATOM 846 N N . THR A 1 105 ? 4.806 -12.658 -5.823 1.00 90.44 105 THR A N 1
ATOM 847 C CA . THR A 1 105 ? 4.151 -12.928 -4.537 1.00 90.44 105 THR A CA 1
ATOM 848 C C . THR A 1 105 ? 3.944 -11.629 -3.784 1.00 90.44 105 THR A C 1
ATOM 850 O O . THR A 1 105 ? 2.822 -11.331 -3.391 1.00 90.44 105 THR A O 1
ATOM 853 N N . SER A 1 106 ? 5.012 -10.854 -3.637 1.00 91.25 106 SER A N 1
ATOM 854 C CA . SER A 1 106 ? 5.019 -9.591 -2.907 1.00 91.25 106 SER A CA 1
ATOM 855 C C . SER A 1 106 ? 4.170 -8.530 -3.603 1.00 91.25 106 SER A C 1
ATOM 857 O O . SER A 1 106 ? 3.459 -7.804 -2.928 1.00 91.25 106 SER A O 1
ATOM 859 N N . SER A 1 107 ? 4.146 -8.504 -4.939 1.00 92.75 107 SER A N 1
ATOM 860 C CA . SER A 1 107 ? 3.328 -7.560 -5.709 1.00 92.75 107 SER A CA 1
ATOM 861 C C . SER A 1 107 ? 1.894 -8.033 -5.984 1.00 92.75 107 SER A C 1
ATOM 863 O O . SER A 1 107 ? 1.228 -7.498 -6.864 1.00 92.75 107 SER A O 1
ATOM 865 N N . LYS A 1 108 ? 1.370 -9.052 -5.286 1.00 90.75 108 LYS A N 1
ATOM 866 C CA . LYS A 1 108 ? -0.028 -9.493 -5.503 1.00 90.75 108 LYS A CA 1
ATOM 867 C C . LYS A 1 108 ? -1.053 -8.440 -5.111 1.00 90.75 108 LYS A C 1
ATOM 869 O O . LYS A 1 108 ? -2.108 -8.367 -5.734 1.00 90.75 108 LYS A O 1
ATOM 874 N N . VAL A 1 109 ? -0.767 -7.698 -4.047 1.00 92.12 109 VAL A N 1
ATOM 875 C CA . VAL A 1 109 ? -1.617 -6.616 -3.561 1.00 92.12 109 VAL A CA 1
ATOM 876 C C . VAL A 1 109 ? -1.001 -5.313 -4.026 1.00 92.12 109 VAL A C 1
ATOM 878 O O . VAL A 1 109 ? 0.195 -5.096 -3.879 1.00 92.12 109 VAL A O 1
ATOM 881 N N . ALA A 1 110 ? -1.831 -4.469 -4.616 1.00 93.62 110 ALA A N 1
ATOM 882 C CA . ALA A 1 110 ? -1.415 -3.180 -5.125 1.00 93.62 110 ALA A CA 1
ATOM 883 C C . ALA A 1 110 ? -1.148 -2.182 -3.987 1.00 93.62 110 ALA A C 1
ATOM 885 O O . ALA A 1 110 ? -1.788 -2.234 -2.934 1.00 93.62 110 ALA A O 1
ATOM 886 N N . LEU A 1 111 ? -0.291 -1.188 -4.214 1.00 95.94 111 LEU A N 1
ATOM 887 C CA . LEU A 1 111 ? -0.271 0.010 -3.370 1.00 95.94 111 LEU A CA 1
ATOM 888 C C . LEU A 1 111 ? -1.511 0.878 -3.620 1.00 95.94 111 LEU A C 1
ATOM 890 O O . LEU A 1 111 ? -2.114 1.375 -2.665 1.00 95.94 111 LEU A O 1
ATOM 894 N N . LEU A 1 112 ? -1.913 1.034 -4.885 1.00 95.19 112 LEU A N 1
ATOM 895 C CA . LEU A 1 112 ? -3.087 1.796 -5.303 1.00 95.19 112 LEU A CA 1
ATOM 896 C C . LEU A 1 112 ? -4.225 0.852 -5.684 1.00 95.19 112 LEU A C 1
ATOM 898 O O . LEU A 1 112 ? -4.033 -0.091 -6.442 1.00 95.19 112 LEU A O 1
ATOM 902 N N . SER A 1 113 ? -5.443 1.116 -5.208 1.00 90.62 113 SER A N 1
ATOM 903 C CA . SER A 1 113 ? -6.591 0.364 -5.716 1.00 90.62 113 SER A CA 1
ATOM 904 C C . SER A 1 113 ? -6.834 0.706 -7.182 1.00 90.62 113 SER A C 1
ATOM 906 O O . SER A 1 113 ? -7.029 1.870 -7.537 1.00 90.62 113 SER A O 1
ATOM 908 N N . VAL A 1 114 ? -6.878 -0.328 -8.012 1.00 83.19 114 VAL A N 1
ATOM 909 C CA . VAL A 1 114 ? -7.332 -0.244 -9.400 1.00 83.19 114 VAL A CA 1
ATOM 910 C C . VAL A 1 114 ? -8.860 -0.256 -9.428 1.00 83.19 114 VAL A C 1
ATOM 912 O O . VAL A 1 114 ? -9.480 -0.955 -8.623 1.00 83.19 114 VAL A O 1
ATOM 915 N N . ASP A 1 115 ? -9.470 0.498 -10.348 1.00 76.38 115 ASP A N 1
ATOM 916 C CA . ASP A 1 115 ? -10.927 0.556 -10.504 1.00 76.38 115 ASP A CA 1
ATOM 917 C C . ASP A 1 115 ? -11.512 -0.863 -10.655 1.00 76.38 115 ASP A C 1
ATOM 919 O O . ASP A 1 115 ? -11.175 -1.562 -11.616 1.00 76.38 115 ASP A O 1
ATOM 923 N N . PRO A 1 116 ? -12.405 -1.304 -9.747 1.00 70.25 116 PRO A N 1
ATOM 924 C CA . PRO A 1 116 ? -13.041 -2.613 -9.839 1.00 70.25 116 PRO A CA 1
ATOM 925 C C . PRO A 1 116 ? -13.743 -2.873 -11.178 1.00 70.25 116 PRO A C 1
ATOM 927 O O . PRO A 1 116 ? -13.805 -4.019 -11.613 1.00 70.25 116 PRO A O 1
ATOM 930 N N . ALA A 1 117 ? -14.246 -1.837 -11.860 1.00 69.19 117 ALA A N 1
ATOM 931 C CA . ALA A 1 117 ? -14.872 -1.972 -13.177 1.00 69.19 117 ALA A CA 1
ATOM 932 C C . ALA A 1 117 ? -13.877 -2.365 -14.286 1.00 69.19 117 ALA A C 1
ATOM 934 O O . ALA A 1 117 ? -14.288 -2.871 -15.330 1.00 69.19 117 ALA A O 1
ATOM 935 N N . GLN A 1 118 ? -12.582 -2.136 -14.065 1.00 64.06 118 GLN A N 1
ATOM 936 C CA . GLN A 1 118 ? -11.498 -2.458 -14.996 1.00 64.06 118 GLN A CA 1
ATOM 937 C C . GLN A 1 118 ? -10.874 -3.834 -14.715 1.00 64.06 118 GLN A C 1
ATOM 939 O O . GLN A 1 118 ? -10.051 -4.310 -15.494 1.00 64.06 118 GLN A O 1
ATOM 944 N N . GLN A 1 119 ? -11.287 -4.505 -13.638 1.00 64.94 119 GLN A N 1
ATOM 945 C CA . GLN A 1 119 ? -10.772 -5.812 -13.247 1.00 64.94 119 GLN A CA 1
ATOM 946 C C . GLN A 1 119 ? -11.548 -6.926 -13.965 1.00 64.94 119 GLN A C 1
ATOM 948 O O . GLN A 1 119 ? -12.754 -7.095 -13.774 1.00 64.94 119 GLN A O 1
ATOM 953 N N . GLN A 1 120 ? -10.862 -7.727 -14.782 1.00 50.19 120 GLN A N 1
ATOM 954 C CA . GLN A 1 120 ? -11.416 -8.988 -15.279 1.00 50.19 120 GLN A CA 1
ATOM 955 C C . GLN A 1 120 ? -11.060 -10.111 -14.301 1.00 50.19 120 GLN A C 1
ATOM 957 O O . GLN A 1 120 ? -9.886 -10.394 -14.092 1.00 50.19 120 GLN A O 1
ATOM 962 N N . GLY A 1 121 ? -12.060 -10.785 -13.728 1.00 50.69 121 GLY A N 1
ATOM 963 C CA . GLY A 1 121 ? -11.833 -11.911 -12.815 1.00 50.69 121 GLY A CA 1
ATOM 964 C C . GLY A 1 121 ? -12.191 -11.565 -11.376 1.00 50.69 121 GLY A C 1
ATOM 965 O O . GLY A 1 121 ? -11.501 -10.841 -10.669 1.00 50.69 121 GLY A O 1
ATOM 966 N N . THR A 1 122 ? -13.330 -12.097 -10.966 1.00 51.00 122 THR A N 1
ATOM 967 C CA . THR A 1 122 ? -13.973 -11.929 -9.671 1.00 51.00 122 THR A CA 1
ATOM 968 C C . THR A 1 122 ? -13.133 -12.527 -8.545 1.00 51.00 122 THR A C 1
ATOM 970 O O . THR A 1 122 ? -12.906 -13.734 -8.519 1.00 51.00 122 THR A O 1
ATOM 973 N N . GLU A 1 123 ? -12.695 -11.696 -7.603 1.00 58.62 123 GLU A N 1
ATOM 974 C CA . GLU A 1 123 ? -13.130 -11.715 -6.196 1.00 58.62 123 GLU A CA 1
ATOM 975 C C . GLU A 1 123 ? -12.189 -10.845 -5.349 1.00 58.62 123 GLU A C 1
ATOM 977 O O . GLU A 1 123 ? -10.968 -10.944 -5.456 1.00 58.62 123 GLU A O 1
ATOM 982 N N . LEU A 1 124 ? -12.753 -10.053 -4.427 1.00 60.03 124 LEU A N 1
ATOM 983 C CA . LEU A 1 124 ? -12.005 -9.311 -3.393 1.00 60.03 124 LEU A CA 1
ATOM 984 C C . LEU A 1 124 ? -11.013 -10.195 -2.614 1.00 60.03 124 LEU A C 1
ATOM 986 O O . LEU A 1 124 ? -10.057 -9.682 -2.041 1.00 60.03 124 LEU A O 1
ATOM 990 N N . ALA A 1 125 ? -11.253 -11.511 -2.572 1.00 65.31 125 ALA A N 1
ATOM 991 C CA . ALA A 1 125 ? -10.370 -12.487 -1.945 1.00 65.31 125 ALA A CA 1
ATOM 992 C C . ALA A 1 125 ? -9.028 -12.656 -2.680 1.00 65.31 125 ALA A C 1
ATOM 994 O O . ALA A 1 125 ? -8.038 -12.974 -2.034 1.00 65.31 125 ALA A O 1
ATOM 995 N N . ASN A 1 126 ? -8.993 -12.431 -4.000 1.00 66.62 126 ASN A N 1
ATOM 996 C CA . ASN A 1 126 ? -7.800 -12.580 -4.841 1.00 66.62 126 ASN A CA 1
ATOM 997 C C . ASN A 1 126 ? -7.213 -11.235 -5.304 1.00 66.62 126 ASN A C 1
ATOM 999 O O . ASN A 1 126 ? -6.071 -11.200 -5.753 1.00 66.62 126 ASN A O 1
ATOM 1003 N N . ASN A 1 127 ? -7.982 -10.147 -5.189 1.00 75.12 127 ASN A N 1
ATOM 1004 C CA . ASN A 1 127 ? -7.572 -8.784 -5.533 1.00 75.12 127 ASN A CA 1
ATOM 1005 C C . ASN A 1 127 ? -8.159 -7.791 -4.508 1.00 75.12 127 ASN A C 1
ATOM 1007 O O . ASN A 1 127 ? -9.191 -7.160 -4.767 1.00 75.12 127 ASN A O 1
ATOM 1011 N N . PRO A 1 128 ? -7.598 -7.726 -3.287 1.00 82.19 128 PRO A N 1
ATOM 1012 C CA . PRO A 1 128 ? -8.100 -6.835 -2.248 1.00 82.19 128 PRO A CA 1
ATOM 1013 C C . PRO A 1 128 ? -7.834 -5.363 -2.611 1.00 82.19 128 PRO A C 1
ATOM 1015 O O . PRO A 1 128 ? -7.029 -5.085 -3.500 1.00 82.19 128 PRO A O 1
ATOM 1018 N N . PRO A 1 129 ? -8.471 -4.401 -1.909 1.00 88.88 129 PRO A N 1
ATOM 1019 C CA . PRO A 1 129 ? -8.117 -2.991 -2.042 1.00 88.88 129 PRO A CA 1
ATOM 1020 C C . PRO A 1 129 ? -6.617 -2.783 -1.846 1.00 88.88 129 PRO A C 1
ATOM 1022 O O . PRO A 1 129 ? -6.005 -3.450 -1.002 1.00 88.88 129 PRO A O 1
ATOM 1025 N N . GLY A 1 130 ? -6.050 -1.835 -2.590 1.00 93.12 130 GLY A N 1
ATOM 1026 C CA . GLY A 1 130 ? -4.644 -1.498 -2.454 1.00 93.12 130 GLY A CA 1
ATOM 1027 C C . GLY A 1 130 ? -4.333 -0.959 -1.059 1.00 93.12 130 GLY A C 1
ATOM 1028 O O . GLY A 1 130 ? -5.218 -0.450 -0.359 1.00 93.12 130 GLY A O 1
ATOM 1029 N N . TYR A 1 131 ? -3.078 -1.065 -0.629 1.00 96.31 131 TYR A N 1
ATOM 1030 C CA . TYR A 1 131 ? -2.682 -0.717 0.738 1.00 96.31 131 TYR A CA 1
ATOM 1031 C C . TYR A 1 131 ? -3.061 0.716 1.135 1.00 96.31 131 TYR A C 1
ATOM 1033 O O . TYR A 1 131 ? -3.451 0.943 2.283 1.00 96.31 131 TYR A O 1
ATOM 1041 N N . LEU A 1 132 ? -3.033 1.660 0.187 1.00 96.88 132 LEU A N 1
ATOM 1042 C CA . LEU A 1 132 ? -3.386 3.060 0.429 1.00 96.88 132 LEU A CA 1
ATOM 1043 C C . LEU A 1 132 ? -4.887 3.328 0.594 1.00 96.88 132 LEU A C 1
ATOM 1045 O O . LEU A 1 132 ? -5.230 4.411 1.046 1.00 96.88 132 LEU A O 1
ATOM 1049 N N . ASP A 1 133 ? -5.763 2.356 0.328 1.00 94.81 133 ASP A N 1
ATOM 1050 C CA . ASP A 1 133 ? -7.186 2.417 0.707 1.00 94.81 133 ASP A CA 1
ATOM 1051 C C . ASP A 1 133 ? -7.513 1.450 1.858 1.00 94.81 133 ASP A C 1
ATOM 1053 O O . ASP A 1 133 ? -8.360 1.730 2.712 1.00 94.81 133 ASP A O 1
ATOM 1057 N N . HIS A 1 134 ? -6.809 0.318 1.929 1.00 94.88 134 HIS A N 1
ATOM 1058 C CA . HIS A 1 134 ? -7.045 -0.709 2.937 1.00 94.88 134 HIS A CA 1
ATOM 1059 C C . HIS A 1 134 ? -6.585 -0.272 4.334 1.00 94.88 134 HIS A C 1
ATOM 1061 O O . HIS A 1 134 ? -7.304 -0.471 5.313 1.00 94.88 134 HIS A O 1
ATOM 1067 N N . VAL A 1 135 ? -5.427 0.384 4.449 1.00 97.56 135 VAL A N 1
ATOM 1068 C CA . VAL A 1 135 ? -4.959 0.924 5.734 1.00 97.56 135 VAL A CA 1
ATOM 1069 C C . VAL A 1 135 ? -5.912 2.012 6.257 1.00 97.56 135 VAL A C 1
ATOM 1071 O O . VAL A 1 135 ? -6.371 1.890 7.401 1.00 97.56 135 VAL A O 1
ATOM 1074 N N . PRO A 1 136 ? -6.325 3.018 5.453 1.00 97.31 136 PRO A N 1
ATOM 1075 C CA . PRO A 1 136 ? -7.345 3.978 5.872 1.00 97.31 136 PRO A CA 1
ATOM 1076 C C . PRO A 1 136 ? -8.682 3.362 6.277 1.00 97.31 136 PRO A C 1
ATOM 1078 O O . PRO A 1 136 ? -9.353 3.928 7.141 1.00 97.31 136 PRO A O 1
ATOM 1081 N N . LEU A 1 137 ? -9.083 2.213 5.721 1.00 95.38 137 LEU A N 1
ATOM 1082 C CA . LEU A 1 137 ? -10.287 1.506 6.167 1.00 95.38 137 LEU A CA 1
ATOM 1083 C C . LEU A 1 137 ? -10.195 1.130 7.652 1.00 95.38 137 LEU A C 1
ATOM 1085 O O . LEU A 1 137 ? -11.123 1.417 8.414 1.00 95.38 137 LEU A O 1
ATOM 1089 N N . HIS A 1 138 ? -9.074 0.552 8.093 1.00 96.00 138 HIS A N 1
ATOM 1090 C CA . HIS A 1 138 ? -8.893 0.190 9.502 1.00 96.00 138 HIS A CA 1
ATOM 1091 C C . HIS A 1 138 ? -8.662 1.415 10.391 1.00 96.00 138 HIS A C 1
ATOM 1093 O O . HIS A 1 138 ? -9.208 1.466 11.492 1.00 96.00 138 HIS A O 1
ATOM 1099 N N . LEU A 1 139 ? -7.949 2.439 9.915 1.00 97.88 139 LEU A N 1
ATOM 1100 C CA . LEU A 1 139 ? -7.771 3.693 10.660 1.00 97.88 139 LEU A CA 1
ATOM 1101 C C . LEU A 1 139 ? -9.102 4.431 10.874 1.00 97.88 139 LEU A C 1
ATOM 1103 O O . LEU A 1 139 ? -9.382 4.896 11.977 1.00 97.88 139 LEU A O 1
ATOM 1107 N N . ASN A 1 140 ? -9.978 4.471 9.866 1.00 97.62 140 ASN A N 1
ATOM 1108 C CA . ASN A 1 140 ? -11.342 4.984 10.022 1.00 97.62 140 ASN A CA 1
ATOM 1109 C C . ASN A 1 140 ? -12.162 4.136 11.001 1.00 97.62 140 ASN A C 1
ATOM 1111 O O . ASN A 1 140 ? -12.995 4.670 11.735 1.00 97.62 140 ASN A O 1
ATOM 1115 N N . GLY A 1 141 ? -11.922 2.825 11.022 1.00 94.25 141 GLY A N 1
ATOM 1116 C CA . GLY A 1 141 ? -12.447 1.918 12.034 1.00 94.25 141 GLY A CA 1
ATOM 1117 C C . GLY A 1 141 ? -12.052 2.332 13.451 1.00 94.25 141 GLY A C 1
ATOM 1118 O O . GLY A 1 141 ? -12.925 2.538 14.291 1.00 94.25 141 GLY A O 1
ATOM 1119 N N . VAL A 1 142 ? -10.759 2.585 13.690 1.00 94.75 142 VAL A N 1
ATOM 1120 C CA . VAL A 1 142 ? -10.254 3.135 14.963 1.00 94.75 142 VAL A CA 1
ATOM 1121 C C . VAL A 1 142 ? -10.933 4.466 15.295 1.00 94.75 142 VAL A C 1
ATOM 1123 O O . VAL A 1 142 ? -11.378 4.661 16.422 1.00 94.75 142 VAL A O 1
ATOM 1126 N N . ILE A 1 143 ? -11.084 5.374 14.324 1.00 96.12 143 ILE A N 1
ATOM 1127 C CA . ILE A 1 143 ? -11.753 6.669 14.541 1.00 96.12 143 ILE A CA 1
ATOM 1128 C C . ILE A 1 143 ? -13.208 6.505 14.978 1.00 96.12 143 ILE A C 1
ATOM 1130 O O . ILE A 1 143 ? -13.699 7.351 15.721 1.00 96.12 143 ILE A O 1
ATOM 1134 N N . LYS A 1 144 ? -13.912 5.467 14.522 1.00 93.81 144 LYS A N 1
ATOM 1135 C CA . LYS A 1 144 ? -15.337 5.236 14.819 1.00 93.81 144 LYS A CA 1
ATOM 1136 C C . LYS A 1 144 ? -15.559 4.354 16.043 1.00 93.81 144 LYS A C 1
ATOM 1138 O O . LYS A 1 144 ? -16.640 4.402 16.626 1.00 93.81 144 LYS A O 1
ATOM 1143 N N . ALA A 1 145 ? -14.554 3.585 16.445 1.00 90.25 145 ALA A N 1
ATOM 1144 C CA . ALA A 1 145 ? -14.660 2.635 17.536 1.00 90.25 145 ALA A CA 1
ATOM 1145 C C . ALA A 1 145 ? -15.002 3.342 18.867 1.00 90.25 145 ALA A C 1
ATOM 1147 O O . ALA A 1 145 ? -14.442 4.401 19.174 1.00 90.25 145 ALA A O 1
ATOM 1148 N N . PRO A 1 146 ? -15.935 2.812 19.673 1.00 86.94 146 PRO A N 1
ATOM 1149 C CA . PRO A 1 146 ? -16.361 3.449 20.921 1.00 86.94 146 PRO A CA 1
ATOM 1150 C C . PRO A 1 146 ? -15.281 3.405 22.010 1.00 86.94 146 PRO A C 1
ATOM 1152 O O . PRO A 1 146 ? -15.249 4.277 22.872 1.00 86.94 146 PRO A O 1
ATOM 1155 N N . ASP A 1 147 ? -14.374 2.431 21.942 1.00 86.75 147 ASP A N 1
ATOM 1156 C CA . ASP A 1 147 ? -13.249 2.229 22.857 1.00 86.75 147 ASP A CA 1
ATOM 1157 C C . ASP A 1 147 ? -11.976 3.003 22.454 1.00 86.75 147 ASP A C 1
ATOM 1159 O O . ASP A 1 147 ? -10.993 3.001 23.194 1.00 86.75 147 ASP A O 1
ATOM 1163 N N . ALA A 1 148 ? -11.983 3.717 21.321 1.00 90.31 148 ALA A N 1
ATOM 1164 C CA . ALA A 1 148 ? -10.851 4.541 20.904 1.00 90.31 148 ALA A CA 1
ATOM 1165 C C . ALA A 1 148 ? -10.707 5.818 21.749 1.00 90.31 148 ALA A C 1
ATOM 1167 O O . ALA A 1 148 ? -11.630 6.640 21.849 1.00 90.31 148 ALA A O 1
ATOM 1168 N N . THR A 1 149 ? -9.501 6.024 22.287 1.00 92.69 149 THR A N 1
ATOM 1169 C CA . THR A 1 149 ? -9.130 7.235 23.033 1.00 92.69 149 THR A CA 1
ATOM 1170 C C . THR A 1 149 ? -9.061 8.466 22.115 1.00 92.69 149 THR A C 1
ATOM 1172 O O . THR A 1 149 ? -8.891 8.321 20.901 1.00 92.69 149 THR A O 1
ATOM 1175 N N . PRO A 1 150 ? -9.139 9.699 22.657 1.00 95.25 150 PRO A N 1
ATOM 1176 C CA . PRO A 1 150 ? -8.966 10.911 21.852 1.00 95.25 150 PRO A CA 1
ATOM 1177 C C . PRO A 1 150 ? -7.644 10.942 21.070 1.00 95.25 150 PRO A C 1
ATOM 1179 O O . PRO A 1 150 ? -7.624 11.358 19.913 1.00 95.25 150 PRO A O 1
ATOM 1182 N N . GLU A 1 151 ? -6.557 10.447 21.669 1.00 95.19 151 GLU A N 1
ATOM 1183 C CA . GLU A 1 151 ? -5.243 10.404 21.020 1.00 95.19 151 GLU A CA 1
ATOM 1184 C C . GLU A 1 151 ? -5.206 9.393 19.866 1.00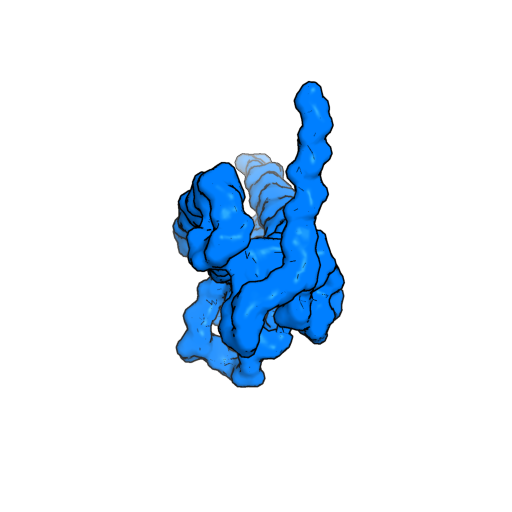 95.19 151 GLU A C 1
ATOM 1186 O O . GLU A 1 151 ? -4.701 9.713 18.795 1.00 95.19 151 GLU A O 1
ATOM 1191 N N . MET A 1 152 ? -5.818 8.210 20.024 1.00 95.31 152 MET A N 1
ATOM 1192 C CA . MET A 1 152 ? -5.931 7.231 18.932 1.00 95.31 152 MET A CA 1
ATOM 1193 C C . MET A 1 152 ? -6.653 7.819 17.718 1.00 95.31 152 MET A C 1
ATOM 1195 O O . MET A 1 152 ? -6.193 7.650 16.592 1.00 95.31 152 MET A O 1
ATOM 1199 N N . ARG A 1 153 ? -7.758 8.545 17.938 1.00 97.25 153 ARG A N 1
ATOM 1200 C CA . ARG A 1 153 ? -8.514 9.187 16.848 1.00 97.25 153 ARG A CA 1
ATOM 1201 C C . ARG A 1 153 ? -7.681 10.256 16.148 1.00 97.25 153 ARG A C 1
ATOM 1203 O O . ARG A 1 153 ? -7.690 10.320 14.924 1.00 97.25 153 ARG A O 1
ATOM 1210 N N . LYS A 1 154 ? -6.944 11.063 16.918 1.00 98.00 154 LYS A N 1
ATOM 1211 C CA . LYS A 1 154 ? -6.059 12.107 16.389 1.00 98.00 154 LYS A CA 1
ATOM 1212 C C . LYS A 1 154 ? -4.937 11.520 15.530 1.00 98.00 154 LYS A C 1
ATOM 1214 O O . LYS A 1 154 ? -4.736 11.982 14.412 1.00 98.00 154 LYS A O 1
ATOM 1219 N N . ILE A 1 155 ? -4.240 10.498 16.030 1.00 98.00 155 ILE A N 1
ATOM 1220 C CA . ILE A 1 155 ? -3.162 9.826 15.291 1.00 98.00 155 ILE A CA 1
ATOM 1221 C C . ILE A 1 155 ? -3.716 9.167 14.026 1.00 98.00 155 ILE A C 1
ATOM 1223 O O . ILE A 1 155 ? -3.156 9.353 12.951 1.00 98.00 155 ILE A O 1
ATOM 1227 N N . ALA A 1 156 ? -4.833 8.442 14.128 1.00 98.12 156 ALA A N 1
ATOM 1228 C CA . ALA A 1 156 ? -5.439 7.779 12.978 1.00 98.12 156 ALA A CA 1
ATOM 1229 C C . ALA A 1 156 ? -5.856 8.776 11.886 1.00 98.12 156 ALA A C 1
ATOM 1231 O O . ALA A 1 156 ? -5.581 8.529 10.715 1.00 98.12 156 ALA A O 1
ATOM 1232 N N . ALA A 1 157 ? -6.457 9.911 12.261 1.00 98.50 157 ALA A N 1
ATOM 1233 C CA . ALA A 1 157 ? -6.822 10.965 11.315 1.00 98.50 157 ALA A CA 1
ATOM 1234 C C . ALA A 1 157 ? -5.589 11.551 10.612 1.00 98.50 157 ALA A C 1
ATOM 1236 O O . ALA A 1 157 ? -5.569 11.636 9.391 1.00 98.50 157 ALA A O 1
ATOM 1237 N N . HIS A 1 158 ? -4.531 11.854 11.370 1.00 98.56 158 HIS A N 1
ATOM 1238 C CA . HIS A 1 158 ? -3.282 12.364 10.805 1.00 98.56 158 HIS A CA 1
ATOM 1239 C C . HIS A 1 158 ? -2.641 11.374 9.821 1.00 98.56 158 HIS A C 1
ATOM 1241 O O . HIS A 1 158 ? -2.210 11.765 8.744 1.00 98.56 158 HIS A O 1
ATOM 1247 N N . ILE A 1 159 ? -2.604 10.078 10.156 1.00 98.25 159 ILE A N 1
ATOM 1248 C CA . ILE A 1 159 ? -2.070 9.055 9.244 1.00 98.25 159 ILE A CA 1
ATOM 1249 C C . ILE A 1 159 ? -2.922 8.965 7.971 1.00 98.25 159 ILE A C 1
ATOM 1251 O O . ILE A 1 159 ? -2.366 8.854 6.885 1.00 98.25 159 ILE A O 1
ATOM 1255 N N . ILE A 1 160 ? -4.254 9.036 8.078 1.00 98.50 160 ILE A N 1
ATOM 1256 C CA . ILE A 1 160 ? -5.138 9.046 6.901 1.00 98.50 160 ILE A CA 1
ATOM 1257 C C . ILE A 1 160 ? -4.815 10.233 5.985 1.00 98.50 160 ILE A C 1
ATOM 1259 O O . ILE A 1 160 ? -4.732 10.043 4.774 1.00 98.50 160 ILE A O 1
ATOM 1263 N N . ASP A 1 161 ? -4.608 11.428 6.539 1.00 98.44 161 ASP A N 1
ATOM 1264 C CA . ASP A 1 161 ? -4.277 12.619 5.749 1.00 98.44 161 ASP A CA 1
ATOM 1265 C C . ASP A 1 161 ? -2.952 12.450 4.985 1.00 98.44 161 ASP A C 1
ATOM 1267 O O . ASP A 1 161 ? -2.890 12.729 3.784 1.00 98.44 161 ASP A O 1
ATOM 1271 N N . GLU A 1 162 ? -1.920 11.908 5.639 1.00 97.94 162 GLU A N 1
ATOM 1272 C CA . GLU A 1 162 ? -0.630 11.617 5.000 1.00 97.94 162 GLU A CA 1
ATOM 1273 C C . GLU A 1 162 ? -0.757 10.551 3.901 1.00 97.94 162 GLU A C 1
ATOM 1275 O O . GLU A 1 162 ? -0.260 10.739 2.789 1.00 97.94 162 GLU A O 1
ATOM 1280 N N . LEU A 1 163 ? -1.486 9.460 4.161 1.00 97.81 163 LEU A N 1
ATOM 1281 C CA . LEU A 1 163 ? -1.714 8.402 3.170 1.00 97.81 163 LEU A CA 1
ATOM 1282 C C . LEU A 1 163 ? -2.519 8.904 1.966 1.00 97.81 163 LEU A C 1
ATOM 1284 O O . LEU A 1 163 ? -2.222 8.524 0.833 1.00 97.81 163 LEU A O 1
ATOM 1288 N N . ASN A 1 164 ? -3.494 9.791 2.179 1.00 97.19 164 ASN A N 1
ATOM 1289 C CA . ASN A 1 164 ? -4.247 10.428 1.098 1.00 97.19 164 ASN A CA 1
ATOM 1290 C C . ASN A 1 164 ? -3.343 11.310 0.226 1.00 97.19 164 ASN A C 1
ATOM 1292 O O . ASN A 1 164 ? -3.448 11.277 -1.003 1.00 97.19 164 ASN A O 1
ATOM 1296 N N . ASN A 1 165 ? -2.436 12.072 0.843 1.00 97.06 165 ASN A N 1
ATOM 1297 C CA . ASN A 1 165 ? -1.450 12.867 0.118 1.00 97.06 165 ASN A CA 1
ATOM 1298 C C . ASN A 1 165 ? -0.503 11.969 -0.697 1.00 97.06 165 ASN A C 1
ATOM 1300 O O . ASN A 1 165 ? -0.312 12.208 -1.889 1.00 97.06 165 ASN A O 1
ATOM 1304 N N . SER A 1 166 ? 0.022 10.889 -0.109 1.00 95.38 166 SER A N 1
ATOM 1305 C CA . SER A 1 166 ? 0.842 9.907 -0.832 1.00 95.38 166 SER A CA 1
ATOM 1306 C C . SER A 1 166 ? 0.080 9.242 -1.982 1.00 95.38 166 SER A C 1
ATOM 1308 O O . SER A 1 166 ? 0.607 9.158 -3.088 1.00 95.38 166 SER A O 1
ATOM 1310 N N . SER A 1 167 ? -1.173 8.828 -1.763 1.00 95.56 167 SER A N 1
ATOM 1311 C CA . SER A 1 167 ? -2.035 8.238 -2.799 1.00 95.56 167 SER A CA 1
ATOM 1312 C C . SER A 1 167 ? -2.217 9.183 -3.981 1.00 95.56 167 SER A C 1
ATOM 1314 O O . SER A 1 167 ? -2.127 8.753 -5.130 1.00 95.56 167 SER A O 1
ATOM 1316 N N . LYS A 1 168 ? -2.417 10.479 -3.715 1.00 95.88 168 LYS A N 1
ATOM 1317 C CA . LYS A 1 168 ? -2.514 11.497 -4.762 1.00 95.88 168 LYS A CA 1
ATOM 1318 C C . LYS A 1 168 ? -1.240 11.553 -5.609 1.00 95.88 168 LYS A C 1
ATOM 1320 O O . LYS A 1 168 ? -1.331 11.433 -6.825 1.00 95.88 168 LYS A O 1
ATOM 1325 N N . TRP A 1 169 ? -0.071 11.688 -4.982 1.00 95.06 169 TRP A N 1
ATOM 1326 C CA . TRP A 1 169 ? 1.198 11.771 -5.712 1.00 95.06 169 TRP A CA 1
ATOM 1327 C C . TRP A 1 169 ? 1.508 10.508 -6.512 1.00 95.06 169 TRP A C 1
ATOM 1329 O O . TRP A 1 169 ? 1.961 10.599 -7.648 1.00 95.06 169 TRP A O 1
ATOM 1339 N N . LEU A 1 170 ? 1.232 9.330 -5.952 1.00 95.00 170 LEU A N 1
ATOM 1340 C CA . LEU A 1 170 ? 1.466 8.071 -6.655 1.00 95.00 170 LEU A CA 1
ATOM 1341 C C . LEU A 1 170 ? 0.509 7.882 -7.837 1.00 95.00 170 LEU A C 1
ATOM 1343 O O . LEU A 1 170 ? 0.937 7.382 -8.868 1.00 95.00 170 LEU A O 1
ATOM 1347 N N . LYS A 1 171 ? -0.748 8.331 -7.732 1.00 93.62 171 LYS A N 1
ATOM 1348 C CA . LYS A 1 171 ? -1.693 8.341 -8.863 1.00 93.62 171 LYS A CA 1
ATOM 1349 C C . LYS A 1 171 ? -1.282 9.300 -9.979 1.00 93.62 171 LYS A C 1
ATOM 1351 O O . LYS A 1 171 ? -1.629 9.052 -11.121 1.00 93.62 171 LYS A O 1
ATOM 1356 N N . GLU A 1 172 ? -0.595 10.395 -9.654 1.00 92.00 172 GLU A N 1
ATOM 1357 C CA . GLU A 1 172 ? -0.053 11.327 -10.654 1.00 92.00 172 GLU A CA 1
ATOM 1358 C C . GLU A 1 172 ? 1.233 10.801 -11.312 1.00 92.00 172 GLU A C 1
ATOM 1360 O O . GLU A 1 172 ? 1.531 11.169 -12.446 1.00 92.00 172 GLU A O 1
ATOM 1365 N N . ALA A 1 173 ? 2.006 9.977 -10.597 1.00 87.88 173 ALA A N 1
ATOM 1366 C CA . ALA A 1 173 ? 3.253 9.391 -11.087 1.00 87.88 173 ALA A CA 1
ATOM 1367 C C . ALA A 1 173 ? 3.063 8.082 -11.877 1.00 87.88 173 ALA A C 1
ATOM 1369 O O . ALA A 1 173 ? 3.955 7.725 -12.648 1.00 87.88 173 ALA A O 1
ATOM 1370 N N . ARG A 1 174 ? 1.951 7.376 -11.638 1.00 87.88 174 ARG A N 1
ATOM 1371 C CA . ARG A 1 174 ? 1.477 6.208 -12.394 1.00 87.88 174 ARG A CA 1
ATOM 1372 C C . ARG A 1 174 ? 1.025 6.627 -13.791 1.00 87.88 174 ARG A C 1
ATOM 1374 O O . ARG A 1 174 ? 1.517 6.017 -14.762 1.00 87.88 174 ARG A O 1
#

Foldseek 3Di:
DDDDDDDDPDADDDPAGALVRLVCQAFAAPPLLVLLVRGGHLPVLLVVLVVLLVVLVVVLVVQDDPVDHPVVSNVLSVLQNLCQQAPVQGSCVVVPPDDHNHDNSSRQEHQAADDPVSHDDDDCSRYPGHSLVVNLVSLVSLLPHPPRDPVSNVVSVVVNVVSVVVNVVSVVVD

=== Feature glossary ===
The record interleaves many kinds of information about one protein. Here is each kind framed as the question it answers.

Q: Are the domains correctly placed relative to each other?
A: Predicted aligned error is AlphaFold's pairwise confidence. Unlike pLDDT (per-residue), PAE is per-residue-pair and captures whether two parts of the structure are correctly placed relative to each other. Units are ångströms of expected positional error.

Q: Which residues are in helices, strands, or loops?
A: Eight-state secondary structure (DSSP): H is the canonical α-helix, G the tighter 3₁₀-helix, I the wider π-helix; E/B are β-structure, T and S are turns and bends, and '-' is everything else. DSSP derives these from the pattern of main-chain N–H···O=C hydrogen bonds, not from the sequence.

Q: What if only a Cα trace is available?
A: P-SEA three-state annotation labels each residue as helix, strand, or coil based purely on the geometry of the Cα trace. It serves as a fallback when the full backbone (and thus DSSP) is unavailable.

Q: What are the backbone torsion angles?
A: φ (phi) and ψ (psi) are the two rotatable backbone dihedrals per residue: φ is the C(i-1)–N–Cα–C torsion, ψ is the N–Cα–C–N(i+1) torsion, both in degrees on (−180°, 180°]. α-helical residues cluster near (−60°, −45°); β-strand residues near (−120°, +130°). A Ramachandran plot is simply a scatter of (φ, ψ) for every residue.

Q: What known structures does this most resemble?
A: Structural nearest neighbors (via Foldseek easy-search vs the PDB). Reported per hit: target PDB id, E-value, and alignment TM-score. A TM-score above ~0.5 is the conventional threshold for 'same fold'.

Q: What family and function is it annotated with?
A: Database cross-references. InterPro integrates a dozen domain/family signature databases into unified entries with residue-range hits. GO terms attach function/process/location labels with evidence codes. CATH codes position the fold in a four-level structural taxonomy. Organism is the NCBI-taxonomy species name.

Q: Which residues are buried vs exposed?
A: Solvent accessibility: the surface area of each residue that a 1.4 Å water probe can touch, in Å². When only backbone atoms are present the absolute values are lower than full-atom SASA (side chains contribute most of the area) and are flagged as backbone-only.

Q: What do the diagnostic plots show?
A: Three diagnostic plots accompany the record. The Cα contact map visualizes the tertiary structure as a 2D adjacency matrix (8 Å cutoff, sequence-local contacts suppressed). The Ramachand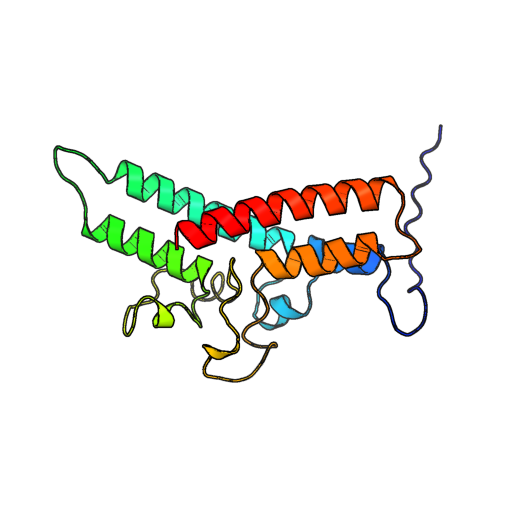ran plot shows the distribution of backbone (φ, ψ) torsions, with points in the α and β basins reflecting secondary structure content. The PAE plot shows AlphaFold's inter-residue confidence as a color matrix.

Q: What is the amino-acid chain?
A: The amino-acid sequence is the protein's primary structure: the linear order of residues from the N-terminus to the C-terminus, written in one-letter code. Everything else here — the 3D coordinates, the secondary structure, the domain annotations — is ultimately a consequence of this string.

Q: What do the rendered images show?
A: The six renders are orthographic views along the three Cartesian axes in both directions. Representation (cartoon, sticks, or surface) and color scheme (sequence-rainbow or by-chain) vary across proteins so the training set covers all the common visualization conventions.

Q: Where is each backbone atom in 3D?
A: The mmCIF table is the protein's shape written out atom by atom. For each backbone N, Cα, C, and carbonyl O, it records an (x, y, z) coordinate triple in Å plus the residue type, chain letter, and residue number.

Q: How mobile is each atom in the crystal?
A: For experimental (PDB) structures, the B-factor (temperature factor) quantifies the positional spread of each atom in the crystal — a combination of thermal vibration and static disorder — in units of Å². High B-factors mark flexible loops or poorly resolved regions; low B-factors mark the rigid, well-ordered core.

Q: How big and how compact is the whole molecule?
A: Three whole-structure scalars: the radius of gyration (RMS distance of Cα from centroid, in Å), the count of Cα–Cα contacts (pairs closer than 8 Å and separated by more than four residues in sequence — i.e. tertiary, not local, contacts), and the bounding-box dimensions. Together they distinguish compact globular folds from extended fibres or disordered chains.

Q: What does the local fold look like, residue by residue?
A: A 3Di character summarizes, for each residue, the relative orientation of the Cα frame of its nearest spatial neighbor. Because it encodes fold topology rather than chemistry, 3Di alignments detect remote structural similarity that sequence alignment misses.

Q: How confident is the AlphaFold model at each residue?
A: For AlphaFold models, the B-factor field carries pLDDT — the model's own estimate of local accuracy on a 0–100 scale. Regions with pLDDT<50 should be treated as essentially unmodeled; they often correspond to intrinsically disordered segments.